Protein 1XMT (pdb70)

InterPro domains:
  IPR016181 Acyl-CoA N-acyltransferase [SSF55729] (18-105)
  IPR031165 Yjdj-type Gcn5-related N-acetyltransferase [PF14542] (28-102)
  IPR031165 Yjdj-type Gcn5-related N-acetyltransferase [PS51729] (18-106)
  IPR045057 Gcn5-related N-acetyltransferase [PTHR31435] (7-111)

GO terms:
  GO:0005777 peroxisome (C, IDA)
  GO:0004402 histone acetyltransferase activity (F, IDA)

CATH classification: 3.40.630.30

Solvent-accessible surface area: 5561 Å² total; per-residue (Å²): 159,51,129,34,42,107,36,109,78,118,152,40,8,2,9,92,72,108,76,0,23,0,40,14,100,69,101,93,139,36,121,11,1,7,0,61,79,22,95,30,10,98,147,28,177,81,108,40,8,18,37,57,0,0,52,24,0,0,92,23,0,49,86,101,104,17,29,0,41,7,62,10,77,63,0,31,101,29,2,2,70,184,48,78,96,44,99,110,34,11,62,101,148,54,144

Foldseek 3Di:
DADWDQDVVQ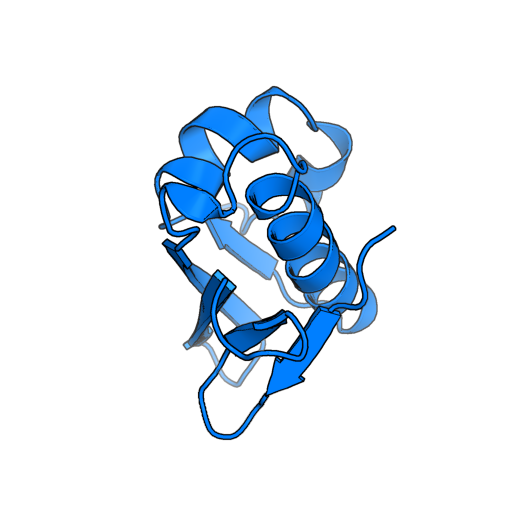QWIAGPVRQWIWHWDADDVRQETEGAETDHDPVRPPPCVSLVRVVVVLVVCVVVNHAYHDNYCCVVVPNCVVPVVSVVSHDPVND

B-factor: mean 17.75, std 9.64, range [6.09, 53.88]

Structure (mmCIF, N/CA/C/O backbone):
data_1XMT
#
_entry.id   1XMT
#
_cell.length_a   27.349
_cell.length_b   60.601
_cell.length_c   29.424
_cell.angle_alpha   90.00
_cell.angle_beta   91.50
_cell.angle_gamma   90.00
#
_symmetry.space_group_name_H-M   'P 1 21 1'
#
loop_
_entity.id
_entity.type
_entity.pd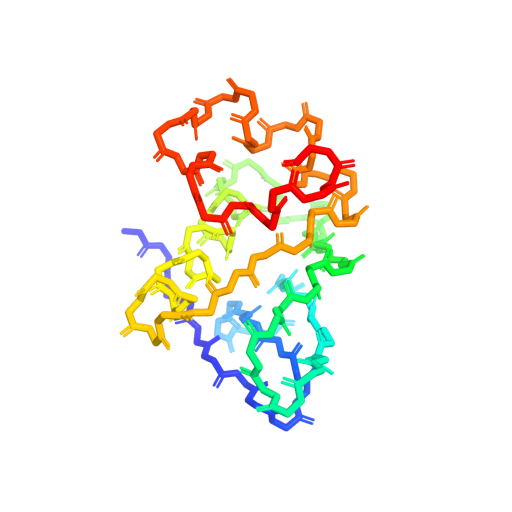bx_description
1 polymer 'putative acetyltransferase'
2 non-polymer 'BROMIDE ION'
3 water water
#
loop_
_atom_site.group_PDB
_atom_site.id
_atom_site.type_symbol
_atom_site.label_atom_id
_atom_site.label_alt_id
_atom_site.label_comp_id
_atom_site.label_asym_id
_atom_site.label_entity_id
_atom_site.label_seq_id
_atom_site.pdbx_PDB_ins_code
_atom_site.Cartn_x
_atom_site.Cartn_y
_atom_site.Cartn_z
_atom_site.occupancy
_atom_site.B_iso_or_equiv
_atom_site.auth_seq_id
_atom_site.auth_comp_id
_atom_site.auth_asym_id
_atom_site.auth_atom_id
_atom_site.pdbx_PDB_model_num
ATOM 1 N N . PRO A 1 5 ? 5.284 26.813 6.297 1.00 38.23 5 PRO A N 1
ATOM 2 C CA . PRO A 1 5 ? 4.303 25.713 6.045 1.00 35.56 5 PRO A CA 1
ATOM 3 C C . PRO A 1 5 ? 3.501 25.317 7.295 1.00 31.91 5 PR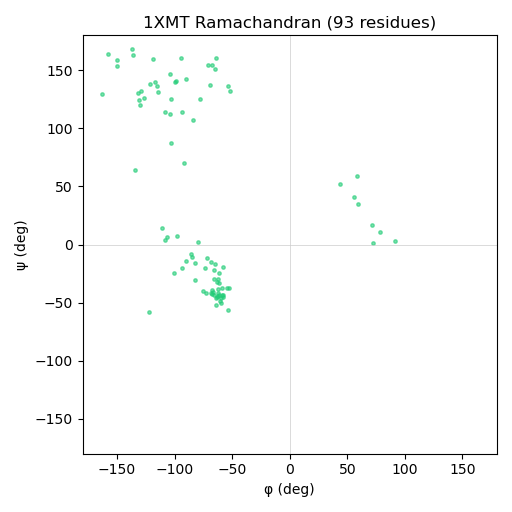O A C 1
ATOM 4 O O . PRO A 1 5 ? 3.961 25.568 8.406 1.00 31.51 5 PRO A O 1
ATOM 8 N N . PRO A 1 6 ? 2.344 24.678 7.111 1.00 27.81 6 PRO A N 1
ATOM 9 C CA . PRO A 1 6 ? 1.460 24.283 8.222 1.00 25.35 6 PRO A CA 1
ATOM 10 C C . PRO A 1 6 ? 2.183 23.251 9.078 1.00 24.15 6 PRO A C 1
ATOM 11 O O . PRO A 1 6 ? 3.063 22.510 8.576 1.00 24.36 6 PRO A O 1
ATOM 15 N N . LYS A 1 7 ? 1.864 23.211 10.367 1.00 21.53 7 LYS A N 1
ATOM 16 C CA . LYS A 1 7 ? 2.542 22.248 11.203 1.00 21.43 7 LYS A CA 1
ATOM 17 C C . LYS A 1 7 ? 1.927 20.882 10.967 1.00 17.05 7 LYS A C 1
ATOM 18 O O . LYS A 1 7 ? 0.732 20.720 11.097 1.00 18.60 7 LYS A O 1
ATOM 28 N N . ILE A 1 8 ? 2.782 19.958 10.622 1.00 16.13 8 ILE A N 1
ATOM 29 C CA . ILE A 1 8 ? 2.369 18.569 10.444 1.00 12.67 8 ILE A CA 1
ATOM 30 C C . ILE A 1 8 ? 3.082 17.780 11.492 1.00 12.93 8 ILE A C 1
ATOM 31 O O . ILE A 1 8 ? 4.257 17.994 11.744 1.00 15.64 8 ILE A O 1
ATOM 38 N N . VAL A 1 9 ? 2.372 16.889 12.118 1.00 10.09 9 VAL A N 1
ATOM 39 C CA . VAL A 1 9 ? 2.931 16.028 13.135 1.00 9.90 9 VAL A CA 1
ATOM 40 C C . VAL A 1 9 ? 2.809 14.568 12.694 1.00 10.34 9 VAL A C 1
ATOM 41 O O . VAL A 1 9 ? 2.013 14.218 11.881 1.00 10.93 9 VAL A O 1
ATOM 45 N N . TRP A 1 10 ? 3.658 13.737 13.341 1.00 10.25 10 TRP A N 1
ATOM 46 C CA . TRP A 1 10 ? 3.673 12.302 13.087 1.00 10.09 10 TRP A CA 1
ATOM 47 C C . TRP A 1 10 ? 2.974 11.605 14.247 1.00 11.61 10 TRP A C 1
ATOM 48 O O . TRP A 1 10 ? 3.422 11.643 15.362 1.00 14.36 10 TRP A O 1
ATOM 59 N N . ASN A 1 11 ? 1.826 11.028 13.942 1.00 10.40 11 ASN A N 1
ATOM 60 C CA . ASN A 1 11 ? 1.044 10.304 14.887 1.00 12.41 11 ASN A CA 1
ATOM 61 C C . ASN A 1 11 ? 1.256 8.845 14.619 1.00 14.25 11 ASN A C 1
ATOM 62 O O . ASN A 1 11 ? 0.540 8.223 13.801 1.00 16.33 11 ASN A O 1
ATOM 67 N N . GLU A 1 12 ? 2.291 8.260 15.215 1.00 16.51 12 GLU A N 1
ATOM 68 C CA . GLU A 1 12 ? 2.521 6.861 15.006 1.00 18.05 12 GLU A CA 1
ATOM 69 C C . GLU A 1 12 ? 1.358 5.988 15.422 1.00 20.22 12 GLU A C 1
ATOM 70 O O . GLU A 1 12 ? 1.072 4.997 14.763 1.00 20.73 12 GLU A O 1
ATOM 76 N N . GLY A 1 13 ? 0.686 6.360 16.529 1.00 18.02 13 GLY A N 1
ATOM 77 C CA . GLY A 1 13 ? -0.434 5.574 17.048 1.00 20.23 13 GLY A CA 1
ATOM 78 C C . GLY A 1 13 ? -1.607 5.457 16.079 1.00 19.49 13 GLY A C 1
ATOM 79 O O . GLY A 1 13 ? -2.354 4.445 16.132 1.00 22.19 13 GLY A O 1
ATOM 80 N N . LYS A 1 14 ? -1.718 6.426 15.159 1.00 17.30 14 LYS A N 1
ATOM 81 C CA . LYS A 1 14 ? -2.734 6.346 14.141 1.00 14.95 14 LYS A CA 1
ATOM 82 C C . LYS A 1 14 ? -2.134 6.094 12.722 1.00 14.12 14 LYS A C 1
ATOM 83 O O . LYS A 1 14 ? -2.853 6.194 11.757 1.00 17.18 14 LYS A O 1
ATOM 89 N N . ARG A 1 15 ? -0.854 5.701 12.652 1.00 13.22 15 ARG A N 1
ATOM 90 C CA . ARG A 1 15 ? -0.084 5.517 11.370 1.00 16.12 15 ARG A CA 1
ATOM 91 C C . ARG A 1 15 ? -0.323 6.640 10.373 1.00 11.84 15 ARG A C 1
ATOM 92 O O . ARG A 1 15 ? -0.719 6.418 9.247 1.00 11.21 15 ARG A O 1
ATOM 100 N N . ARG A 1 16 ? -0.141 7.867 10.829 1.00 9.85 16 ARG A N 1
ATOM 101 C CA . ARG A 1 16 ? -0.444 8.993 9.971 1.00 8.63 16 ARG A CA 1
ATOM 102 C C . ARG A 1 16 ? 0.415 10.165 10.283 1.00 8.28 16 ARG A C 1
ATOM 103 O O . ARG A 1 16 ? 0.917 10.326 11.387 1.00 10.55 16 ARG A O 1
ATOM 111 N N . PHE A 1 17 ? 0.590 10.978 9.263 1.00 7.32 17 PHE A N 1
ATOM 112 C CA . PHE A 1 17 ? 1.035 12.357 9.437 1.00 7.46 17 PHE A CA 1
ATOM 113 C C . PHE A 1 17 ? -0.206 13.196 9.353 1.00 7.25 17 PHE A C 1
ATOM 114 O O . PHE A 1 17 ? -1.063 12.948 8.536 1.00 8.45 17 PHE A O 1
ATOM 122 N N . GLU A 1 18 ? -0.306 14.224 10.194 1.00 6.66 18 GLU A N 1
ATOM 123 C CA . GLU A 1 18 ? -1.560 14.951 10.275 1.00 7.32 18 GLU A CA 1
ATOM 124 C C . GLU A 1 18 ? -1.296 16.392 10.652 1.00 7.60 18 GLU A C 1
ATOM 125 O O . GLU A 1 18 ? -0.291 16.752 11.247 1.00 8.78 18 GLU A O 1
ATOM 131 N N . THR A 1 19 ? -2.281 17.235 10.320 1.00 8.90 19 THR A N 1
ATOM 132 C CA . THR A 1 19 ? -2.268 18.582 10.913 1.00 9.09 19 THR A CA 1
ATOM 133 C C . THR A 1 19 ? -2.445 18.476 12.404 1.00 10.54 19 THR A C 1
ATOM 134 O O . THR A 1 19 ? -2.976 17.482 12.923 1.00 10.86 19 THR A O 1
ATOM 138 N N . GLU A 1 20 ? -2.068 19.503 13.096 1.00 14.37 20 GLU A N 1
ATOM 139 C CA . GLU A 1 20 ? -2.158 19.421 14.508 1.00 15.70 20 GLU A CA 1
ATOM 140 C C . GLU A 1 20 ? -3.555 19.246 15.065 1.00 14.45 20 GLU A C 1
ATOM 141 O O . GLU A 1 20 ? -3.762 18.613 16.136 1.00 18.47 20 GLU A O 1
ATOM 147 N N . ASP A 1 21 ? -4.535 19.792 14.329 1.00 14.50 21 ASP A N 1
ATOM 148 C CA . ASP A 1 21 ? -5.926 19.624 14.711 1.00 15.32 21 ASP A CA 1
ATOM 149 C C . ASP A 1 21 ? -6.487 18.262 14.310 1.00 14.06 21 ASP A C 1
ATOM 150 O O . ASP A 1 21 ? -7.668 17.972 14.495 1.00 15.33 21 ASP A O 1
ATOM 155 N N . HIS A 1 22 ? -5.641 17.382 13.716 1.00 12.35 22 HIS A N 1
ATOM 156 C CA . HIS A 1 22 ? -6.061 16.022 13.347 1.00 12.61 22 HIS A CA 1
ATOM 157 C C . HIS A 1 22 ? -6.988 15.952 12.165 1.00 11.20 22 HIS A C 1
ATOM 158 O O . HIS A 1 22 ? -7.384 14.860 11.784 1.00 14.04 22 HIS A O 1
ATOM 165 N N . GLU A 1 23 ? -7.333 17.072 11.545 1.00 10.65 23 GLU A N 1
ATOM 166 C CA . GLU A 1 23 ? -8.387 17.061 10.573 1.00 11.39 23 GLU A CA 1
ATOM 167 C C . GLU A 1 23 ? -7.952 16.603 9.192 1.00 9.70 23 GLU A C 1
ATOM 168 O O . GLU A 1 23 ? -8.773 16.131 8.460 1.00 11.95 23 GLU A O 1
ATOM 174 N N . ALA A 1 24 ? -6.702 16.849 8.838 1.00 8.48 24 ALA A N 1
ATOM 175 C CA . ALA A 1 24 ? -6.170 16.451 7.553 1.00 7.84 24 ALA A CA 1
ATOM 176 C C . ALA A 1 24 ? -5.001 15.539 7.803 1.00 6.89 24 ALA A C 1
ATOM 177 O O . ALA A 1 24 ? -4.232 15.770 8.723 1.00 8.26 24 ALA A O 1
ATOM 179 N N . PHE A 1 25 ? -4.883 14.467 7.029 1.00 6.36 25 PHE A N 1
ATOM 180 C CA . PHE A 1 25 ? -3.883 13.501 7.308 1.00 6.09 25 PHE A CA 1
ATOM 181 C C . PHE A 1 25 ? -3.531 12.689 6.110 1.00 6.21 25 PHE A C 1
ATOM 182 O O . PHE A 1 25 ? -4.269 12.643 5.113 1.00 7.20 25 PHE A O 1
ATOM 190 N N . ILE A 1 26 ? -2.394 12.021 6.203 1.00 6.53 26 ILE A N 1
ATOM 191 C CA . ILE A 1 26 ? -2.003 10.978 5.262 1.00 6.67 26 ILE A CA 1
ATOM 192 C C . ILE A 1 26 ? -1.668 9.764 6.071 1.00 7.07 26 ILE A C 1
ATOM 193 O O . ILE A 1 26 ? -0.890 9.817 7.015 1.00 8.30 26 ILE A O 1
ATOM 198 N N . GLU A 1 27 ? -2.301 8.652 5.731 1.00 7.47 27 GLU A N 1
ATOM 199 C CA . GLU A 1 27 ? -2.150 7.404 6.440 1.00 8.24 27 GLU A CA 1
ATOM 200 C C . GLU A 1 27 ? -1.276 6.450 5.691 1.00 7.97 27 GLU A C 1
ATOM 201 O O . GLU A 1 27 ? -1.293 6.412 4.451 1.00 9.25 27 GLU A O 1
ATOM 212 N N . TYR A 1 28 ? -0.536 5.644 6.419 1.00 8.89 28 TYR A N 1
ATOM 213 C CA . TYR A 1 28 ? 0.316 4.685 5.780 1.00 10.17 28 TYR A CA 1
ATOM 214 C C . TYR A 1 28 ? 0.235 3.337 6.472 1.00 11.63 28 TYR A C 1
ATOM 215 O O . TYR A 1 28 ? -0.277 3.195 7.554 1.00 12.21 28 TYR A O 1
ATOM 224 N N . LYS A 1 29 ? 0.810 2.341 5.787 1.00 11.68 29 LYS A N 1
ATOM 225 C CA . LYS A 1 29 ? 1.005 0.977 6.321 1.00 12.96 29 LYS A CA 1
ATOM 226 C C . LYS A 1 29 ? 2.432 0.658 6.083 1.00 12.68 29 LYS A C 1
ATOM 227 O O . LYS A 1 29 ? 2.948 0.826 4.983 1.00 14.09 29 LYS A O 1
ATOM 238 N N . MET A 1 30 ? 3.110 0.152 7.088 1.00 13.87 30 MET A N 1
ATOM 239 C CA . MET A 1 30 ? 4.462 -0.303 6.889 1.00 13.87 30 MET A CA 1
ATOM 240 C C . MET A 1 30 ? 4.536 -1.749 6.496 1.00 14.19 30 MET A C 1
ATOM 241 O O . MET A 1 30 ? 3.749 -2.559 6.994 1.00 17.85 30 MET A O 1
ATOM 246 N N . ARG A 1 31 ? 5.464 -2.044 5.615 1.00 13.80 31 ARG A N 1
ATOM 247 C CA . ARG A 1 31 ? 5.654 -3.387 5.150 1.00 15.67 31 ARG A CA 1
ATOM 248 C C . ARG A 1 31 ? 7.131 -3.712 5.099 1.00 15.35 31 ARG A C 1
ATOM 249 O O . ARG A 1 31 ? 8.006 -2.845 5.151 1.00 14.00 31 ARG A O 1
ATOM 264 N N . ASN A 1 32 ? 7.419 -5.001 5.032 1.00 17.06 32 ASN A N 1
ATOM 265 C CA . ASN A 1 32 ? 8.760 -5.566 4.848 1.00 16.34 32 ASN A CA 1
ATOM 266 C C . ASN A 1 32 ? 9.663 -5.101 5.951 1.00 15.99 32 ASN A C 1
ATOM 267 O O . ASN A 1 32 ? 10.684 -4.481 5.710 1.00 17.15 32 ASN A O 1
ATOM 272 N N . ASN A 1 33 ? 9.280 -5.422 7.181 1.00 20.00 33 ASN A N 1
ATOM 273 C CA . ASN A 1 33 ? 10.105 -5.142 8.343 1.00 22.12 33 ASN A CA 1
ATOM 274 C C . ASN A 1 33 ? 10.470 -3.685 8.432 1.00 20.49 33 ASN A C 1
ATOM 275 O O . ASN A 1 33 ? 11.604 -3.321 8.686 1.00 22.80 33 ASN A O 1
ATOM 280 N N . GLY A 1 34 ? 9.482 -2.855 8.133 1.00 18.99 34 GLY A N 1
ATOM 281 C CA . GLY A 1 34 ? 9.632 -1.419 8.255 1.00 19.59 34 GLY A CA 1
ATOM 282 C C . GLY A 1 34 ? 10.391 -0.748 7.126 1.00 17.14 34 GLY A C 1
ATOM 283 O O . GLY A 1 34 ? 10.695 0.471 7.228 1.00 19.31 34 GLY A O 1
ATOM 284 N N . LYS A 1 35 ? 10.669 -1.448 6.038 1.00 15.57 35 LYS A N 1
ATOM 285 C CA . LYS A 1 35 ? 11.443 -0.909 4.924 1.00 15.50 35 LYS A CA 1
ATOM 286 C C . LYS A 1 35 ? 10.620 -0.231 3.865 1.00 14.11 35 LYS A C 1
ATOM 287 O O . LYS A 1 35 ? 11.174 0.489 3.041 1.00 13.93 35 LYS A O 1
ATOM 293 N N . VAL A 1 36 ? 9.312 -0.432 3.885 1.00 13.07 36 VAL A N 1
ATOM 294 C CA . VAL A 1 36 ? 8.448 0.109 2.831 1.00 12.62 36 VAL A CA 1
ATOM 295 C C . VAL A 1 36 ? 7.285 0.789 3.495 1.00 13.57 36 VAL A C 1
ATOM 296 O O . VAL A 1 36 ? 6.669 0.197 4.423 1.00 16.36 36 VAL A O 1
ATOM 300 N N . MET A 1 37 ? 6.973 2.016 3.125 1.00 12.71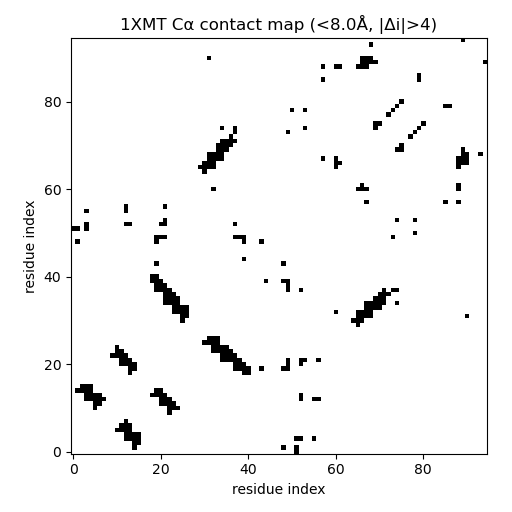 37 MET A N 1
ATOM 301 C CA . MET A 1 37 ? 5.835 2.786 3.613 1.00 10.70 37 MET A CA 1
ATOM 302 C C . MET A 1 37 ? 4.839 2.871 2.499 1.00 11.16 37 MET A C 1
ATOM 303 O O . MET A 1 37 ? 5.104 3.519 1.464 1.00 11.41 37 MET A O 1
ATOM 308 N N . ASP A 1 38 ? 3.680 2.244 2.689 1.00 10.16 38 ASP A N 1
ATOM 309 C CA . ASP A 1 38 ? 2.644 2.291 1.695 1.00 10.30 38 ASP A CA 1
ATOM 310 C C . ASP A 1 38 ? 1.765 3.459 2.111 1.00 9.96 38 ASP A C 1
ATOM 311 O O . ASP A 1 38 ? 1.154 3.432 3.167 1.00 11.42 38 ASP A O 1
ATOM 316 N N . LEU A 1 39 ? 1.744 4.510 1.298 1.00 9.36 39 LEU A N 1
ATOM 317 C CA . LEU A 1 39 ? 0.897 5.664 1.534 1.00 9.08 39 LEU A CA 1
ATOM 318 C C . LEU A 1 39 ? -0.440 5.316 0.969 1.00 9.14 39 LEU A C 1
ATOM 319 O O . LEU A 1 39 ? -0.618 5.231 -0.229 1.00 11.60 39 LEU A O 1
ATOM 324 N N . VAL A 1 40 ? -1.378 5.068 1.865 1.00 9.67 40 VAL A N 1
ATOM 325 C CA . VAL A 1 40 ? -2.629 4.459 1.452 1.00 10.14 40 VAL A CA 1
ATOM 326 C C . VAL A 1 40 ? -3.758 5.445 1.314 1.00 10.22 40 VAL A C 1
ATOM 327 O O . VAL A 1 40 ? -4.663 5.198 0.574 1.00 13.95 40 VAL A O 1
ATOM 331 N N . HIS A 1 41 ? -3.712 6.605 2.006 1.00 9.12 41 HIS A N 1
ATOM 332 C CA . HIS A 1 41 ? -4.838 7.435 1.986 1.00 10.19 41 HIS A CA 1
ATOM 333 C C . HIS A 1 41 ? -4.464 8.843 2.459 1.00 8.80 41 HIS A C 1
ATOM 334 O O . HIS A 1 41 ? -3.884 9.000 3.467 1.00 11.27 41 HIS A O 1
ATOM 341 N N . THR A 1 42 ? -4.835 9.831 1.685 1.00 10.14 42 THR A N 1
ATOM 342 C CA . THR A 1 42 ? -4.678 11.249 2.029 1.00 9.80 42 THR A CA 1
ATOM 343 C C . THR A 1 42 ? -6.054 11.815 2.170 1.00 10.38 42 THR A C 1
ATOM 344 O O . THR A 1 42 ? -6.847 11.624 1.297 1.00 15.28 42 THR A O 1
ATOM 348 N N . TYR A 1 43 ? -6.324 12.535 3.261 1.00 8.21 43 TYR A N 1
ATOM 349 C CA . TYR A 1 43 ? -7.617 13.093 3.497 1.00 8.41 43 TYR A CA 1
ATOM 350 C C . TYR A 1 43 ? -7.477 14.580 3.876 1.00 6.98 43 TYR A C 1
ATOM 351 O O . TYR A 1 43 ? -6.794 14.885 4.848 1.00 7.45 43 TYR A O 1
ATOM 360 N N . VAL A 1 44 ? -8.148 15.424 3.136 1.00 6.90 44 VAL A N 1
ATOM 361 C CA . VAL A 1 44 ? -8.250 16.832 3.491 1.00 7.41 44 VAL A CA 1
ATOM 362 C C . VAL A 1 44 ? -9.751 17.153 3.402 1.00 7.75 44 VAL A C 1
ATOM 363 O O . VAL A 1 44 ? -10.319 17.004 2.345 1.00 8.86 44 VAL A O 1
ATOM 367 N N . PRO A 1 45 ? -10.359 17.581 4.493 1.00 7.89 45 PRO A N 1
ATOM 368 C CA . PRO A 1 45 ? -11.785 17.923 4.399 1.00 8.96 45 PRO A CA 1
ATOM 369 C C . PRO A 1 45 ? -11.988 19.127 3.536 1.00 9.61 45 PRO A C 1
ATOM 370 O O . PRO A 1 45 ? -11.116 19.980 3.375 1.00 11.15 45 PRO A O 1
ATOM 374 N N . SER A 1 46 ? -13.164 19.238 2.953 1.00 12.58 46 SER A N 1
ATOM 375 C CA . SER A 1 46 ? -13.463 20.361 2.068 1.00 15.19 46 SER A CA 1
ATOM 376 C C . SER A 1 46 ? -13.177 21.731 2.693 1.00 14.54 46 SER A C 1
ATOM 377 O O . SER A 1 46 ? -12.596 22.617 2.021 1.00 15.86 46 SER A O 1
ATOM 380 N N . PHE A 1 47 ? -13.439 21.894 4.000 1.00 13.85 47 PHE A N 1
ATOM 381 C CA . PHE A 1 47 ? -13.244 23.207 4.661 1.00 15.04 47 PHE A CA 1
ATOM 382 C C . PHE A 1 47 ? -11.766 23.520 4.815 1.00 15.32 47 PHE A C 1
ATOM 383 O O . PHE A 1 47 ? -11.459 24.704 5.120 1.00 15.88 47 PHE A O 1
ATOM 391 N N . LYS A 1 48 ? -10.887 22.565 4.585 1.00 13.52 48 LYS A N 1
ATOM 392 C CA . LYS A 1 48 ? -9.445 22.792 4.668 1.00 12.05 48 LYS A CA 1
ATOM 393 C C . LYS A 1 48 ? -8.795 22.798 3.323 1.00 12.34 48 LYS A C 1
ATOM 394 O O . LYS A 1 48 ? -7.584 22.894 3.263 1.00 13.53 48 LYS A O 1
ATOM 400 N N . ARG A 1 49 ? -9.544 22.680 2.239 1.00 12.48 49 ARG A N 1
ATOM 401 C CA . ARG A 1 49 ? -8.959 22.723 0.910 1.00 13.47 49 ARG A CA 1
ATOM 402 C C . ARG A 1 49 ? -8.484 24.119 0.575 1.00 13.41 49 ARG A C 1
ATOM 403 O O . ARG A 1 49 ? -8.996 25.106 1.078 1.00 15.50 49 ARG A O 1
ATOM 411 N N . GLY A 1 50 ? -7.499 24.185 -0.317 1.00 14.55 50 GLY A N 1
ATOM 412 C CA . GLY A 1 50 ? -6.957 25.431 -0.755 1.00 15.79 50 GLY A CA 1
ATOM 413 C C . GLY A 1 50 ? -5.792 25.899 0.047 1.00 15.49 50 GLY A C 1
ATOM 414 O O . GLY A 1 50 ? -5.287 27.009 -0.207 1.00 17.98 50 GLY A O 1
ATOM 415 N N . LEU A 1 51 ? -5.341 25.120 1.008 1.00 13.44 51 LEU A N 1
ATOM 416 C CA . LEU A 1 51 ? -4.227 25.450 1.853 1.00 12.90 51 LEU A CA 1
ATOM 417 C C . LEU A 1 51 ? -2.996 24.669 1.535 1.00 12.81 51 LEU A C 1
ATOM 418 O O . LEU A 1 51 ? -2.012 24.782 2.262 1.00 15.92 51 LEU A O 1
ATOM 423 N N . GLY A 1 52 ? -3.020 23.892 0.474 1.00 12.03 52 GLY A N 1
ATOM 424 C CA . GLY A 1 52 ? -1.884 23.085 0.117 1.00 12.19 52 GLY A CA 1
ATOM 425 C C . GLY A 1 52 ? -1.644 21.912 1.026 1.00 10.43 52 GLY A C 1
ATOM 426 O O . GLY A 1 52 ? -0.567 21.365 0.989 1.00 11.06 52 GLY A O 1
ATOM 427 N N . LEU A 1 53 ? -2.628 21.515 1.828 1.00 9.26 53 LEU A N 1
ATOM 428 C CA . LEU A 1 53 ? -2.360 20.525 2.857 1.00 8.62 53 LEU A CA 1
ATOM 429 C C . LEU A 1 53 ? -2.051 19.180 2.290 1.00 8.00 53 LEU A C 1
ATOM 430 O O . LEU A 1 53 ? -1.230 18.480 2.851 1.00 8.90 53 LEU A O 1
ATOM 435 N N . ALA A 1 54 ? -2.722 18.741 1.235 1.00 8.34 54 ALA A N 1
ATOM 436 C CA . ALA A 1 54 ? -2.423 17.399 0.731 1.00 8.99 54 ALA A CA 1
ATOM 437 C C . ALA A 1 54 ? -0.963 17.310 0.379 1.00 8.50 54 ALA A C 1
ATOM 438 O O . ALA A 1 54 ? -0.280 16.341 0.681 1.00 9.31 54 ALA A O 1
ATOM 440 N N . SER A 1 55 ? -0.447 18.323 -0.308 1.00 9.05 55 SER A N 1
ATOM 441 C CA . SER A 1 55 ? 0.936 18.294 -0.709 1.00 9.80 55 SER A CA 1
ATOM 442 C C . SER A 1 55 ? 1.840 18.411 0.505 1.00 7.83 55 SER A C 1
ATOM 443 O O . SER A 1 55 ? 2.864 17.735 0.562 1.00 8.76 55 SER A O 1
ATOM 448 N N . HIS A 1 56 ? 1.520 19.265 1.458 1.00 8.03 56 HIS A N 1
ATOM 449 C CA . HIS A 1 56 ? 2.358 19.356 2.631 1.00 8.59 56 HIS A CA 1
ATOM 450 C C . HIS A 1 56 ? 2.389 18.035 3.412 1.00 7.87 56 HIS A C 1
ATOM 451 O O . HIS A 1 56 ? 3.444 17.674 3.964 1.00 8.37 56 HIS A O 1
ATOM 458 N N . LEU A 1 57 ? 1.251 17.349 3.483 1.00 7.15 57 LEU A N 1
ATOM 45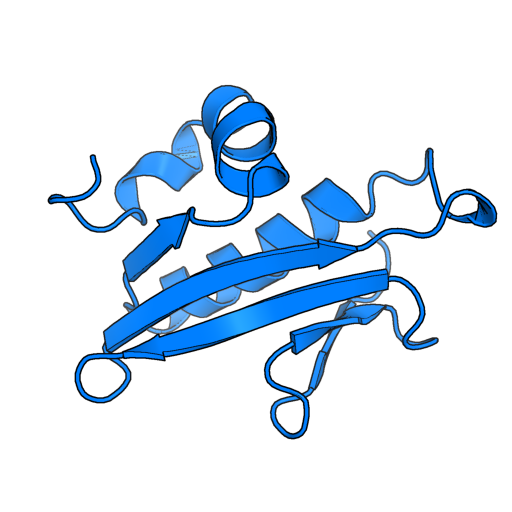9 C CA . LEU A 1 57 ? 1.227 16.054 4.123 1.00 6.77 57 LEU A CA 1
ATOM 460 C C . LEU A 1 57 ? 2.128 15.058 3.399 1.00 6.57 57 LEU A C 1
ATOM 461 O O . LEU A 1 57 ? 2.843 14.285 3.999 1.00 7.08 57 LEU A O 1
ATOM 466 N N . CYS A 1 58 ? 2.024 15.070 2.065 1.00 6.98 58 CYS A N 1
ATOM 467 C CA . CYS A 1 58 ? 2.910 14.205 1.287 1.00 7.16 58 CYS A CA 1
ATOM 468 C C . CYS A 1 58 ? 4.344 14.533 1.539 1.00 7.55 58 CYS A C 1
ATOM 469 O O . CYS A 1 58 ? 5.153 13.603 1.708 1.00 7.76 58 CYS A O 1
ATOM 472 N N . VAL A 1 59 ? 4.727 15.794 1.529 1.00 7.28 59 VAL A N 1
ATOM 473 C CA . VAL A 1 59 ? 6.116 16.114 1.791 1.00 7.52 59 VAL A CA 1
ATOM 474 C C . VAL A 1 59 ? 6.534 15.584 3.149 1.00 7.21 59 VAL A C 1
ATOM 475 O O . VAL A 1 59 ? 7.627 15.044 3.286 1.00 7.99 59 VAL A O 1
ATOM 479 N N . ALA A 1 60 ? 5.695 15.743 4.169 1.00 7.33 60 ALA A N 1
ATOM 480 C CA . ALA A 1 60 ? 6.086 15.241 5.463 1.00 7.99 60 ALA A CA 1
ATOM 481 C C . ALA A 1 60 ? 6.344 13.751 5.418 1.00 7.17 60 ALA A C 1
ATOM 482 O O . ALA A 1 60 ? 7.295 13.272 6.000 1.00 7.91 60 ALA A O 1
ATOM 484 N N . ALA A 1 61 ? 5.474 12.996 4.745 1.00 7.42 61 ALA A N 1
ATOM 485 C CA . ALA A 1 61 ? 5.650 11.542 4.683 1.00 7.46 61 ALA A CA 1
ATOM 486 C C . ALA A 1 61 ? 6.883 11.182 3.886 1.00 7.01 61 ALA A C 1
ATOM 487 O O . ALA A 1 61 ? 7.654 10.291 4.283 1.00 7.78 61 ALA A O 1
ATOM 489 N N . PHE A 1 62 ? 7.110 11.864 2.759 1.00 7.08 62 PHE A N 1
ATOM 490 C CA . PHE A 1 62 ? 8.277 11.571 1.922 1.00 6.97 62 PHE A CA 1
ATOM 491 C C . PHE A 1 62 ? 9.536 11.947 2.661 1.00 7.50 62 PHE A C 1
ATOM 492 O O . PHE A 1 62 ? 10.533 11.248 2.532 1.00 8.37 62 PHE A O 1
ATOM 500 N N . GLU A 1 63 ? 9.571 13.059 3.362 1.00 7.50 63 GLU A N 1
ATOM 501 C CA . GLU A 1 63 ? 10.764 13.409 4.124 1.00 7.82 63 GLU A CA 1
ATOM 502 C C . GLU A 1 63 ? 11.027 12.373 5.177 1.00 8.14 63 GLU A C 1
ATOM 503 O O . GLU A 1 63 ? 12.175 12.014 5.413 1.00 9.51 63 GLU A O 1
ATOM 509 N N . HIS A 1 64 ? 10.002 11.897 5.846 1.00 8.65 64 HIS A N 1
ATOM 510 C CA . HIS A 1 64 ? 10.177 10.866 6.843 1.00 9.48 64 HIS A CA 1
ATOM 511 C C . HIS A 1 64 ? 10.786 9.625 6.169 1.00 9.24 64 HIS A C 1
ATOM 512 O O . HIS A 1 64 ? 11.771 9.080 6.665 1.00 10.43 64 HIS A O 1
ATOM 519 N N . ALA A 1 65 ? 10.207 9.182 5.066 1.00 9.20 65 ALA A N 1
ATOM 520 C CA . ALA A 1 65 ? 10.711 7.974 4.403 1.00 10.11 65 ALA A CA 1
ATOM 521 C C . ALA A 1 65 ? 12.155 8.179 3.945 1.00 9.68 65 ALA A C 1
ATOM 522 O O . ALA A 1 65 ? 13.007 7.341 4.127 1.00 11.83 65 ALA A O 1
ATOM 524 N N . SER A 1 66 ? 12.428 9.339 3.369 1.00 8.92 66 SER A N 1
ATOM 525 C CA . SER A 1 66 ? 13.765 9.605 2.859 1.00 9.93 66 SER A CA 1
ATOM 526 C C . SER A 1 66 ? 14.728 9.595 3.971 1.00 9.77 66 SER A C 1
ATOM 527 O O . SER A 1 66 ? 15.804 8.962 3.865 1.00 12.15 66 SER A O 1
ATOM 530 N N . SER A 1 67 ? 14.434 10.235 5.081 1.00 9.32 67 SER A N 1
ATOM 531 C CA . SER A 1 67 ? 15.351 10.282 6.179 1.00 10.85 67 SER A CA 1
ATOM 532 C C . SER A 1 67 ? 15.658 8.917 6.735 1.00 10.80 67 SER A C 1
ATOM 533 O O . SER A 1 67 ? 16.747 8.656 7.252 1.00 14.06 67 SER A O 1
ATOM 538 N N . HIS A 1 68 ? 14.671 8.018 6.685 1.00 11.26 68 HIS A N 1
ATOM 539 C CA . HIS A 1 68 ? 14.795 6.687 7.291 1.00 13.00 68 HIS A CA 1
ATOM 540 C C . HIS A 1 68 ? 15.166 5.654 6.259 1.00 13.60 68 HIS A C 1
ATOM 541 O O . HIS A 1 68 ? 15.190 4.465 6.584 1.00 17.20 68 HIS A O 1
ATOM 548 N N . SER A 1 69 ? 15.472 6.041 5.034 1.00 14.55 69 SER A N 1
ATOM 549 C CA . SER A 1 69 ? 15.794 5.036 3.981 1.00 16.14 69 SER A CA 1
ATOM 550 C C . SER A 1 69 ? 14.699 4.026 3.682 1.00 16.27 69 SER A C 1
ATOM 551 O O . SER A 1 69 ? 14.946 2.845 3.443 1.00 19.92 69 SER A O 1
ATOM 554 N N . ILE A 1 70 ? 13.467 4.470 3.757 1.00 13.34 70 ILE A N 1
ATOM 555 C CA . ILE A 1 70 ? 12.256 3.705 3.503 1.00 12.51 70 ILE A CA 1
ATOM 556 C C . ILE A 1 70 ? 11.825 4.024 2.088 1.00 12.02 70 ILE A C 1
ATOM 557 O O . ILE A 1 70 ? 11.864 5.191 1.669 1.00 14.41 70 ILE A O 1
ATOM 562 N N . SER A 1 71 ? 11.356 3.046 1.340 1.00 11.63 71 SER A N 1
ATOM 563 C CA . SER A 1 71 ? 10.758 3.287 0.042 1.00 11.47 71 SER A CA 1
ATOM 564 C C . SER A 1 71 ? 9.270 3.411 0.189 1.00 11.25 71 SER A C 1
ATOM 565 O O . SER A 1 71 ? 8.682 2.939 1.161 1.00 12.62 71 SER A O 1
ATOM 568 N N . ILE A 1 72 ? 8.670 4.014 -0.798 1.00 10.92 72 ILE A N 1
ATOM 569 C CA . ILE A 1 72 ? 7.262 4.336 -0.742 1.00 10.93 72 ILE A CA 1
ATOM 570 C C . ILE A 1 72 ? 6.469 3.623 -1.801 1.00 10.36 72 ILE A C 1
ATOM 571 O O . ILE A 1 72 ? 6.927 3.506 -2.925 1.00 11.38 72 ILE A O 1
ATOM 578 N N . ILE A 1 73 ? 5.291 3.150 -1.436 1.00 9.89 73 ILE A N 1
ATOM 579 C CA . ILE A 1 73 ? 4.299 2.749 -2.410 1.00 10.34 73 ILE A CA 1
ATOM 580 C C . ILE A 1 73 ? 3.283 3.871 -2.426 1.00 9.88 73 ILE A C 1
ATOM 581 O O . ILE A 1 73 ? 2.660 4.187 -1.426 1.00 10.58 73 ILE A O 1
ATOM 588 N N . PRO A 1 74 ? 3.027 4.432 -3.597 1.00 10.15 74 PRO A N 1
ATOM 589 C CA . PRO A 1 74 ? 2.081 5.523 -3.729 1.00 10.76 74 PRO A CA 1
ATOM 590 C C . PRO A 1 74 ? 0.703 4.966 -4.039 1.00 9.75 74 PRO A C 1
ATOM 591 O O . PRO A 1 74 ? 0.132 5.200 -5.095 1.00 13.66 74 PRO A O 1
ATOM 595 N N . SER A 1 75 ? 0.090 4.303 -3.053 1.00 11.06 75 SER A N 1
ATOM 596 C CA . SER A 1 75 ? -1.177 3.652 -3.286 1.00 12.09 75 SER A CA 1
ATOM 597 C C . SER A 1 75 ? -2.291 4.675 -3.416 1.00 12.37 75 SER A C 1
ATOM 598 O O . SER A 1 75 ? -3.161 4.601 -4.272 1.00 16.38 75 SER A O 1
ATOM 601 N N . CYS A 1 76 ? -2.243 5.699 -2.534 1.00 11.44 76 CYS A N 1
ATOM 602 C CA . CYS A 1 76 ? -3.134 6.825 -2.541 1.00 12.95 76 CYS A CA 1
ATOM 603 C C . CYS A 1 76 ? -3.183 7.471 -3.927 1.00 10.72 76 CYS A C 1
ATOM 604 O O . CYS A 1 76 ? -2.131 7.831 -4.479 1.00 12.05 76 CYS A O 1
ATOM 607 N N . SER A 1 77 ? -4.370 7.736 -4.440 1.00 12.88 77 SER A N 1
ATOM 608 C CA . SER A 1 77 ? -4.489 8.409 -5.734 1.00 14.59 77 SER A CA 1
ATOM 609 C C . SER A 1 77 ? -3.973 9.843 -5.697 1.00 12.30 77 SER A C 1
ATOM 610 O O . SER A 1 77 ? -3.470 10.296 -6.727 1.00 13.68 77 SER A O 1
ATOM 615 N N . TYR A 1 78 ? -4.052 10.521 -4.580 1.00 12.07 78 TYR A N 1
ATOM 616 C CA . TYR A 1 78 ? -3.446 11.835 -4.559 1.00 11.58 78 TYR A CA 1
ATOM 617 C C . TYR A 1 78 ? -1.940 11.738 -4.762 1.00 9.76 78 TYR A C 1
ATOM 618 O O . TYR A 1 78 ? -1.341 12.491 -5.551 1.00 10.85 78 TYR A O 1
ATOM 627 N N . VAL A 1 79 ? -1.297 10.834 -4.059 1.00 9.68 79 VAL A N 1
ATOM 628 C CA . VAL A 1 79 ? 0.155 10.688 -4.145 1.00 9.82 79 VAL A CA 1
ATOM 629 C C . VAL A 1 79 ? 0.527 10.340 -5.556 1.00 8.88 79 VAL A C 1
ATOM 630 O O . VAL A 1 79 ? 1.445 10.920 -6.159 1.00 10.59 79 VAL 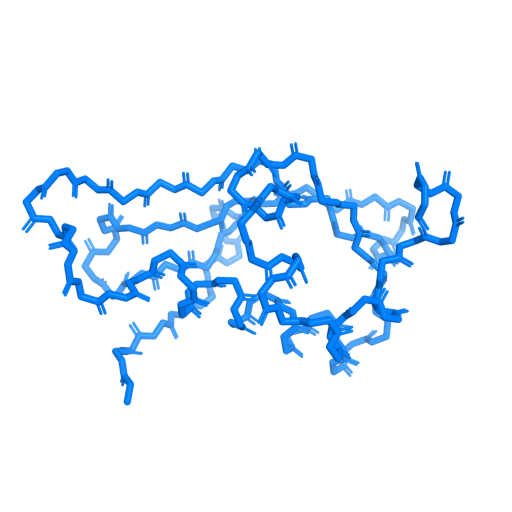A O 1
ATOM 634 N N . SER A 1 80 ? -0.150 9.367 -6.133 1.00 11.00 80 SER A N 1
ATOM 635 C CA . SER A 1 80 ? 0.244 8.869 -7.455 1.00 12.60 80 SER A CA 1
ATOM 636 C C . SER A 1 80 ? -0.152 9.816 -8.572 1.00 11.52 80 SER A C 1
ATOM 637 O O . SER A 1 80 ? 0.620 10.012 -9.520 1.00 14.55 80 SER A O 1
ATOM 642 N N . ASP A 1 81 ? -1.346 10.412 -8.488 1.00 12.71 81 ASP A N 1
ATOM 643 C CA . ASP A 1 81 ? -1.858 11.163 -9.631 1.00 14.36 81 ASP A CA 1
ATOM 644 C C . ASP A 1 81 ? -1.576 12.598 -9.618 1.00 12.97 81 ASP A C 1
ATOM 645 O O . ASP A 1 81 ? -1.592 13.233 -10.604 1.00 16.29 81 ASP A O 1
ATOM 650 N N . THR A 1 82 ? -1.263 13.118 -8.394 1.00 12.20 82 THR A N 1
ATOM 651 C CA . THR A 1 82 ? -1.062 14.520 -8.259 1.00 12.67 82 THR A CA 1
ATOM 652 C C . THR A 1 82 ? 0.317 14.848 -7.709 1.00 11.21 82 THR A C 1
ATOM 653 O O . THR A 1 82 ? 1.099 15.529 -8.347 1.00 12.37 82 THR A O 1
ATOM 657 N N . PHE A 1 83 ? 0.640 14.313 -6.511 1.00 10.08 83 PHE A N 1
ATOM 658 C CA . PHE A 1 83 ? 1.875 14.721 -5.902 1.00 10.35 83 PHE A CA 1
ATOM 659 C C . PHE A 1 83 ? 3.086 14.316 -6.719 1.00 9.10 83 PHE A C 1
ATOM 660 O O . PHE A 1 83 ? 3.977 15.124 -6.974 1.00 10.56 83 PHE A O 1
ATOM 668 N N . LEU A 1 84 ? 3.185 13.042 -7.088 1.00 9.41 84 LEU A N 1
ATOM 669 C CA . LEU A 1 84 ? 4.401 12.608 -7.755 1.00 10.12 84 LEU A CA 1
ATOM 670 C C . LEU A 1 84 ? 4.618 13.238 -9.134 1.00 9.85 84 LEU A C 1
ATOM 671 O O . LEU A 1 84 ? 5.718 13.700 -9.390 1.00 10.86 84 LEU A O 1
ATOM 676 N N . PRO A 1 85 ? 3.607 13.328 -9.950 1.00 9.97 85 PRO A N 1
ATOM 677 C CA . PRO A 1 85 ? 3.836 13.956 -11.242 1.00 11.13 85 PRO A CA 1
ATOM 678 C C . PRO A 1 85 ? 4.231 15.400 -11.132 1.00 11.27 85 PRO A C 1
ATOM 679 O O . PRO A 1 85 ? 4.997 15.898 -11.939 1.00 11.38 85 PRO A O 1
ATOM 683 N N . ARG A 1 86 ? 3.722 16.095 -10.120 1.00 11.14 86 ARG A N 1
ATOM 684 C CA . ARG A 1 86 ? 4.037 17.499 -9.908 1.00 12.17 86 ARG A CA 1
ATOM 685 C C . ARG A 1 86 ? 5.340 17.711 -9.183 1.00 12.40 86 ARG A C 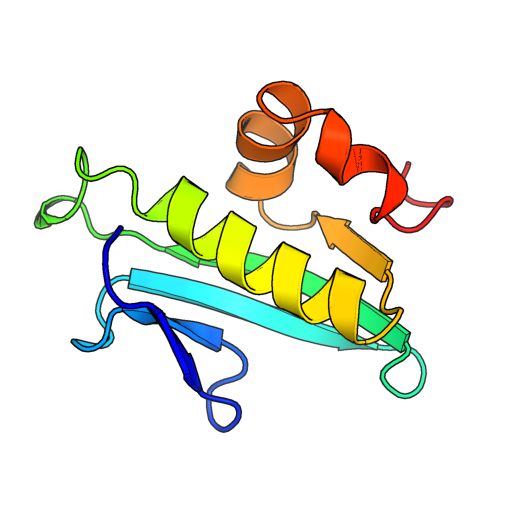1
ATOM 686 O O . ARG A 1 86 ? 5.841 18.837 -9.137 1.00 15.04 86 ARG A O 1
ATOM 694 N N . ASN A 1 87 ? 5.860 16.646 -8.546 1.00 11.47 87 ASN A N 1
ATOM 695 C CA . ASN A 1 87 ? 7.062 16.718 -7.721 1.00 12.38 87 ASN A CA 1
ATOM 696 C C . ASN A 1 87 ? 7.938 15.601 -8.050 1.00 12.50 87 ASN A C 1
ATOM 697 O O . ASN A 1 87 ? 8.226 14.731 -7.176 1.00 12.98 87 ASN A O 1
ATOM 702 N N . PRO A 1 88 ? 8.439 15.557 -9.278 1.00 13.69 88 PRO A N 1
ATOM 703 C CA . PRO A 1 88 ? 9.140 14.358 -9.715 1.00 14.23 88 PRO A CA 1
ATOM 704 C C . PRO A 1 88 ? 10.461 14.126 -9.002 1.00 13.25 88 PRO A C 1
ATOM 705 O O . PRO A 1 88 ? 10.980 13.022 -9.055 1.00 13.72 88 PRO A O 1
ATOM 709 N N . SER A 1 89 ? 10.986 15.141 -8.316 1.00 12.64 89 SER A N 1
ATOM 710 C CA . SER A 1 89 ? 12.224 14.893 -7.593 1.00 13.51 89 SER A CA 1
ATOM 711 C C . SER A 1 89 ? 12.038 13.869 -6.465 1.00 11.99 89 SER A C 1
ATOM 712 O O . SER A 1 89 ? 13.017 13.341 -5.976 1.00 13.04 89 SER A O 1
ATOM 715 N N . TRP A 1 90 ? 10.784 13.611 -6.059 1.00 10.86 90 TRP A N 1
ATOM 716 C CA . TRP A 1 90 ? 10.507 12.600 -5.057 1.00 10.83 90 TRP A CA 1
ATOM 717 C C . TRP A 1 90 ? 10.393 11.231 -5.638 1.00 11.26 90 TRP A C 1
ATOM 718 O O . TRP A 1 90 ? 10.331 10.267 -4.855 1.00 12.47 90 TRP A O 1
ATOM 729 N N . LYS A 1 91 ? 10.325 11.091 -6.950 1.00 11.66 91 LYS A N 1
ATOM 730 C CA . LYS A 1 91 ? 10.142 9.794 -7.544 1.00 13.24 91 LYS A CA 1
ATOM 731 C C . LYS A 1 91 ? 11.185 8.754 -7.114 1.00 12.73 91 LYS A C 1
ATOM 732 O O . LYS A 1 91 ? 10.834 7.575 -7.027 1.00 13.96 91 LYS A O 1
ATOM 738 N N . PRO A 1 92 ? 12.464 9.089 -6.921 1.00 12.49 92 PRO A N 1
ATOM 739 C CA . PRO A 1 92 ? 13.406 8.050 -6.500 1.00 13.67 92 PRO A CA 1
ATOM 740 C C . PRO A 1 92 ? 13.040 7.347 -5.210 1.00 12.77 92 PRO A C 1
ATOM 741 O O . PRO A 1 92 ? 13.568 6.278 -5.011 1.00 15.37 92 PRO A O 1
ATOM 745 N N . LEU A 1 93 ? 12.181 7.937 -4.391 1.00 11.98 93 LEU A N 1
ATOM 746 C CA . LEU A 1 93 ? 11.778 7.278 -3.160 1.00 12.22 93 LEU A CA 1
ATOM 747 C C . LEU A 1 93 ? 10.828 6.130 -3.409 1.00 10.39 93 LEU A C 1
ATOM 748 O O . LEU A 1 93 ? 10.589 5.328 -2.498 1.00 12.71 93 LEU A O 1
ATOM 753 N N . ILE A 1 94 ? 10.178 6.108 -4.554 1.00 10.87 94 ILE A N 1
ATOM 754 C CA . ILE A 1 94 ? 9.157 5.092 -4.842 1.00 10.16 94 ILE A CA 1
ATOM 755 C C . ILE A 1 94 ? 9.855 3.757 -5.006 1.00 11.18 94 ILE A C 1
ATOM 756 O O . ILE A 1 94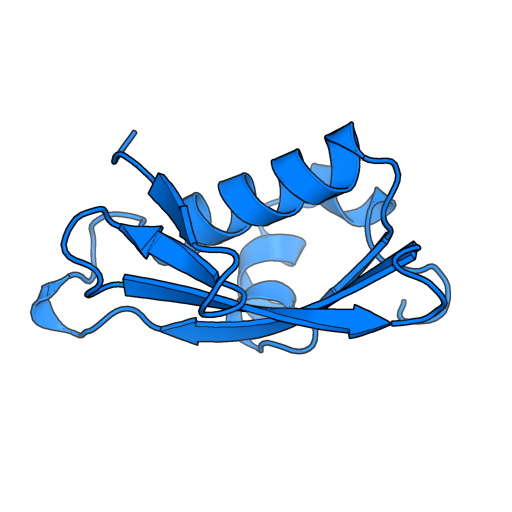 ? 10.875 3.604 -5.678 1.00 13.05 94 ILE A O 1
ATOM 761 N N . HIS A 1 95 ? 9.252 2.727 -4.418 1.00 10.72 95 HIS A N 1
ATOM 762 C CA . HIS A 1 95 ? 9.757 1.346 -4.575 1.00 12.29 95 HIS A CA 1
ATOM 763 C C . HIS A 1 95 ? 9.852 1.103 -6.070 1.00 11.32 95 HIS A C 1
ATOM 764 O O . HIS A 1 95 ? 8.967 1.357 -6.879 1.00 13.05 95 HIS A O 1
ATOM 771 N N . SER A 1 96 ? 10.969 0.487 -6.466 1.00 14.49 96 SER A N 1
ATOM 772 C CA . SER A 1 96 ? 11.291 0.321 -7.906 1.00 17.46 96 SER A CA 1
ATOM 773 C C . SER A 1 96 ? 10.345 -0.570 -8.634 1.00 17.22 96 SER A C 1
ATOM 774 O O . SER A 1 96 ? 10.313 -0.561 -9.857 1.00 19.94 96 SER A O 1
ATOM 779 N N . GLU A 1 97 ? 9.647 -1.433 -7.918 1.00 14.35 97 GLU A N 1
ATOM 780 C CA . GLU A 1 97 ? 8.755 -2.333 -8.600 1.00 17.28 97 GLU A CA 1
ATOM 781 C C . GLU A 1 97 ? 7.375 -1.752 -8.861 1.00 18.62 97 GLU A C 1
ATOM 782 O O . GLU A 1 97 ? 6.525 -2.421 -9.451 1.00 24.33 97 GLU A O 1
ATOM 788 N N . VAL A 1 98 ? 7.096 -0.577 -8.288 1.00 17.18 98 VAL A N 1
ATOM 789 C CA . VAL A 1 98 ? 5.813 0.028 -8.461 1.00 18.89 98 VAL A CA 1
ATOM 790 C C . VAL A 1 98 ? 5.350 0.211 -9.888 1.00 22.70 98 VAL A C 1
ATOM 791 O O . VAL A 1 98 ? 4.235 -0.229 -10.193 1.00 28.34 98 VAL A O 1
ATOM 795 N N . PHE A 1 99 ? 6.056 0.869 -10.777 1.00 25.80 99 PHE A N 1
ATOM 796 C CA . PHE A 1 99 ? 7.113 1.849 -10.763 1.00 30.04 99 PHE A CA 1
ATOM 797 C C . PHE A 1 99 ? 7.737 2.330 -9.471 1.00 31.49 99 PHE A C 1
ATOM 798 O O . PHE A 1 99 ? 8.941 2.405 -9.375 1.00 31.40 99 PHE A O 1
#

Organism: Arabidopsis thaliana (NCBI:txid3702)

Radius of gyration: 12.3 Å; Cα contacts (8 Å, |Δi|>4): 163; chains: 1; bounding box: 29×31×28 Å

Secondary structure (DSSP, 8-state):
---EEEEGGGTEEEETTSSSEEEEEEETTTTEEEEEEEE--GGGTTS-HHHHHHHHHHHHHHHTT-EEEE-SHHIIIIIHHH-GGGGGGB-TT--

Nearest PDB structures (foldseek):
  2q4y-assembly1_A  TM=9.893E-01  e=2.534E-18  Arabidopsis thaliana
  2evn-assembly1_A  TM=8.758E-01  e=7.407E-15  Arabidopsis thaliana
  5trm-assembly1_H  TM=7.985E-01  e=1.753E-02  Homo sapiens
  7ypu-assembly1_A  TM=7.209E-01  e=5.378E-02  Streptomyces lavendulae subsp. lavendulae
  7ypu-assembly2_D  TM=6.646E-01  e=5.745E-02  Streptomyces lavendulae subsp. lavendulae

Sequence (95 aa):
PPKIVWNEGKRRFETEDHEAFIEYKMRNNGKVMDLVHTYVPSFKRGLGLASHLCVAAFEHASSHSISIIPSCSYVSDTFLPRNPSWKPLIHSEVF